Protein AF-A0A6C0E0Y4-F1 (afdb_monomer)

Solvent-accessible surface area (backbone atoms only — not comparable to full-atom values): 10566 Å² total; per-residue (Å²): 132,81,87,68,89,77,69,52,69,63,40,56,51,27,52,53,53,51,44,53,50,59,65,40,95,77,37,27,69,86,68,66,74,89,79,88,43,68,64,41,45,69,40,66,54,35,40,40,52,61,68,82,82,50,70,84,66,89,78,87,74,86,68,62,71,52,68,77,69,88,80,76,63,71,85,72,76,65,53,82,83,58,45,99,75,61,70,79,45,46,60,68,54,32,48,74,71,72,39,64,61,82,48,64,30,52,29,31,37,31,50,82,60,33,52,52,32,34,37,40,74,23,74,91,56,74,83,49,71,69,58,48,46,56,62,72,71,48,80,64,51,82,82,40,47,44,28,40,30,46,19,62,72,56,66,72,48,96,62,87,64,64,55,59,67,93,65,42,45,80,106

Sequence (171 aa):
MTFEDNESYMHKKAKEVLQEWLKSENGFEDLKTDEKWVGDGVFLEYPLIDINDSLENDTGYKTAFNHFDVTGKSDWYYYNDVCSNWTPPTYEQCVKNGDIPYAILDIAYVYKGRIICGFEICHKNKVSVQKQKKFQTRQGFRNTYIYEIQSSAIMNQ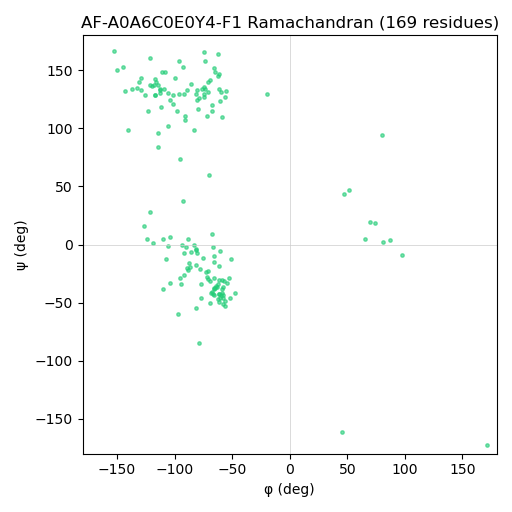TKKPKRILPFCTRL

Foldseek 3Di:
DDPPPPDDPLQVVLLVLVQVQCADPLHAPVPDDDDAFQVFGKAFFAFAFFPVVVVVDPPPDDQHQLADDPVPDDVPPDRPPDDSPDDGDHCVRCVVVVTHGPDTARMFGDGPSHGQETEDEAEPDWDDPSVVCVVVVRPSCPNYWYWYAYSCLRVVDPDNDNHDCVRTDTD

Organism: NCBI:txid1070528

Radius of gyration: 16.21 Å; Cα contacts (8 Å, |Δi|>4): 255; chains: 1; bounding box: 37×28×46 Å

Mean predicted aligned error: 9.12 Å

Structure (mmCIF, N/CA/C/O backbone):
data_AF-A0A6C0E0Y4-F1
#
_entry.id   AF-A0A6C0E0Y4-F1
#
loop_
_atom_site.group_PDB
_atom_site.id
_atom_site.type_symbol
_atom_site.label_atom_id
_atom_site.label_alt_id
_atom_site.label_comp_id
_atom_site.label_asym_id
_atom_site.label_entity_id
_atom_site.label_seq_id
_atom_site.pdbx_PDB_ins_code
_atom_site.Cartn_x
_atom_site.Cartn_y
_atom_site.Cartn_z
_atom_site.occupancy
_atom_site.B_iso_or_equiv
_atom_site.auth_seq_id
_atom_site.auth_comp_id
_atom_site.auth_asym_id
_atom_site.auth_atom_id
_atom_site.pdbx_PDB_model_num
ATOM 1 N N . MET A 1 1 ? 18.082 -11.495 -3.020 1.00 32.88 1 MET A N 1
ATOM 2 C CA . MET A 1 1 ? 18.208 -10.971 -1.646 1.00 32.88 1 MET A CA 1
ATOM 3 C C . MET A 1 1 ? 16.787 -10.656 -1.224 1.00 32.88 1 MET A C 1
ATOM 5 O O . MET A 1 1 ? 16.219 -9.713 -1.748 1.00 32.88 1 MET A O 1
ATOM 9 N N . THR A 1 2 ? 16.156 -11.545 -0.463 1.00 35.94 2 THR A N 1
ATOM 10 C CA . THR A 1 2 ? 14.759 -11.402 -0.036 1.00 35.94 2 THR A CA 1
ATOM 11 C C . THR A 1 2 ? 14.671 -10.226 0.934 1.00 35.94 2 THR A C 1
ATOM 13 O O . THR A 1 2 ? 15.345 -10.216 1.958 1.00 35.94 2 THR A O 1
ATOM 16 N N . PHE A 1 3 ? 13.877 -9.207 0.606 1.00 46.16 3 PHE A N 1
ATOM 17 C CA . PHE A 1 3 ? 13.676 -7.997 1.421 1.00 46.16 3 PHE A CA 1
ATOM 18 C C . PHE A 1 3 ? 12.936 -8.256 2.760 1.00 46.16 3 PHE A C 1
ATOM 20 O O . PHE A 1 3 ? 12.575 -7.309 3.453 1.00 46.16 3 PHE A O 1
ATOM 27 N N . GLU A 1 4 ? 12.715 -9.518 3.149 1.00 48.88 4 GLU A N 1
ATOM 28 C CA . GLU A 1 4 ? 11.807 -9.911 4.238 1.00 48.88 4 GLU A CA 1
ATOM 29 C C . GLU A 1 4 ? 12.427 -9.906 5.651 1.00 48.88 4 GLU A C 1
ATOM 31 O O . GLU A 1 4 ? 11.687 -9.810 6.628 1.00 48.88 4 GLU A O 1
ATOM 36 N N . ASP A 1 5 ? 13.755 -9.939 5.810 1.00 48.94 5 ASP A N 1
ATOM 37 C CA . ASP A 1 5 ? 14.364 -10.256 7.122 1.00 48.94 5 ASP A CA 1
ATOM 38 C C . ASP A 1 5 ? 14.485 -9.089 8.128 1.00 48.94 5 ASP A C 1
ATOM 40 O O . ASP A 1 5 ? 14.946 -9.294 9.248 1.00 48.94 5 ASP A O 1
ATOM 44 N N . ASN A 1 6 ? 14.049 -7.868 7.790 1.00 64.25 6 ASN A N 1
ATOM 45 C CA . ASN A 1 6 ? 14.145 -6.706 8.697 1.00 64.25 6 ASN A CA 1
ATOM 46 C C . ASN A 1 6 ? 12.811 -5.996 8.977 1.00 64.25 6 ASN A C 1
ATOM 48 O O . ASN A 1 6 ? 12.790 -4.957 9.648 1.00 64.25 6 ASN A O 1
ATOM 52 N N . GLU A 1 7 ? 11.688 -6.521 8.484 1.00 77.75 7 GLU A N 1
ATOM 53 C CA . GLU A 1 7 ? 10.391 -5.913 8.758 1.00 77.75 7 GLU A CA 1
ATOM 54 C C . GLU A 1 7 ? 9.940 -6.196 10.200 1.00 77.75 7 GLU A C 1
ATOM 56 O O . GLU A 1 7 ? 9.911 -7.333 10.670 1.00 77.75 7 GLU A O 1
ATOM 61 N N . SER A 1 8 ? 9.538 -5.150 10.930 1.00 86.62 8 SER A N 1
ATOM 62 C CA . SER A 1 8 ? 9.013 -5.345 12.283 1.00 86.62 8 SER A CA 1
ATOM 63 C C . SER A 1 8 ? 7.652 -6.049 12.257 1.00 86.62 8 SER A C 1
ATOM 65 O O . SER A 1 8 ? 6.789 -5.696 11.455 1.00 86.62 8 SER A O 1
ATOM 67 N N . TYR A 1 9 ? 7.410 -6.952 13.212 1.00 89.50 9 TYR A N 1
ATOM 68 C CA . TYR A 1 9 ? 6.124 -7.649 13.370 1.00 89.50 9 TYR A CA 1
ATOM 69 C C . TYR A 1 9 ? 4.908 -6.706 13.319 1.00 89.50 9 TYR A C 1
ATOM 71 O O . TYR A 1 9 ? 3.913 -7.011 12.668 1.00 89.50 9 TYR A O 1
ATOM 79 N N . MET A 1 10 ? 5.005 -5.534 13.958 1.00 91.94 10 MET A N 1
ATOM 80 C CA . MET A 1 10 ? 3.933 -4.529 13.970 1.00 91.94 10 MET A CA 1
ATOM 81 C C . MET A 1 10 ? 3.612 -3.972 12.582 1.00 91.94 10 MET A C 1
ATOM 83 O O . MET A 1 10 ? 2.453 -3.698 12.292 1.00 91.94 10 MET A O 1
ATOM 87 N N . HIS A 1 11 ? 4.623 -3.795 11.733 1.00 93.62 11 HIS A N 1
ATOM 88 C CA . HIS A 1 11 ? 4.447 -3.332 10.356 1.00 93.62 11 HIS A CA 1
ATOM 89 C C . HIS A 1 11 ? 3.755 -4.415 9.530 1.00 93.62 11 HIS A C 1
ATOM 91 O O . HIS A 1 11 ? 2.693 -4.163 8.963 1.00 93.62 11 HIS A O 1
ATOM 97 N N . LYS A 1 12 ? 4.271 -5.648 9.591 1.00 93.38 12 LYS A N 1
ATOM 98 C CA . LYS A 1 12 ? 3.693 -6.802 8.895 1.00 93.38 12 LYS A CA 1
ATOM 99 C C . LYS A 1 12 ? 2.228 -7.033 9.274 1.00 93.38 12 LYS A C 1
ATOM 101 O O . LYS A 1 12 ? 1.375 -7.141 8.399 1.00 93.38 12 LYS A O 1
ATOM 106 N N . LYS A 1 13 ? 1.908 -7.033 10.573 1.00 95.44 13 LYS A N 1
ATOM 107 C CA . LYS A 1 13 ? 0.523 -7.191 11.043 1.00 95.44 13 LYS A CA 1
ATOM 108 C C . LYS A 1 13 ? -0.384 -6.036 10.655 1.00 95.44 13 LYS A C 1
ATOM 110 O O . LYS A 1 13 ? -1.521 -6.281 10.267 1.00 95.44 13 LYS A O 1
ATOM 115 N N . ALA A 1 14 ? 0.106 -4.801 10.692 1.00 96.69 14 ALA A N 1
ATOM 116 C CA . ALA A 1 14 ? -0.676 -3.667 10.221 1.00 96.69 14 ALA A CA 1
ATOM 117 C C . ALA A 1 14 ? -0.981 -3.757 8.713 1.00 96.69 14 ALA A C 1
ATOM 119 O O . ALA A 1 14 ? -2.095 -3.415 8.319 1.00 96.69 14 ALA A O 1
ATOM 120 N N . LYS A 1 15 ? -0.054 -4.275 7.886 1.00 95.56 15 LYS A N 1
ATOM 121 C CA . LYS A 1 15 ? -0.312 -4.540 6.455 1.00 95.56 15 LYS A CA 1
ATOM 122 C C . LYS A 1 15 ? -1.428 -5.554 6.260 1.00 95.56 15 LYS A C 1
ATOM 124 O O . LYS A 1 15 ? -2.358 -5.287 5.506 1.00 95.56 15 LYS A O 1
ATOM 129 N N . GLU A 1 16 ? -1.354 -6.681 6.964 1.00 95.00 16 GLU A N 1
ATOM 130 C CA . GLU A 1 16 ? -2.373 -7.736 6.905 1.00 95.00 16 GLU A CA 1
ATOM 131 C C . GLU A 1 16 ? -3.760 -7.189 7.290 1.00 95.00 16 GLU A C 1
ATOM 133 O O . GLU A 1 16 ? -4.709 -7.306 6.516 1.00 95.00 16 GLU A O 1
ATOM 138 N N . VAL A 1 17 ? -3.864 -6.494 8.430 1.00 95.88 17 VAL A N 1
ATOM 139 C CA . VAL A 1 17 ? -5.133 -5.923 8.917 1.00 95.88 17 VAL A CA 1
ATOM 140 C C . VAL A 1 17 ? -5.695 -4.879 7.951 1.00 95.88 17 VAL A C 1
ATOM 142 O O . VAL A 1 17 ? -6.881 -4.911 7.616 1.00 95.88 17 VAL A O 1
ATOM 145 N N . LEU A 1 18 ? -4.863 -3.949 7.471 1.00 96.06 18 LEU A N 1
ATOM 146 C CA . LEU A 1 18 ? -5.320 -2.926 6.532 1.00 96.06 18 LEU A CA 1
ATOM 147 C C . LEU A 1 18 ? -5.738 -3.543 5.190 1.00 96.06 18 LEU A C 1
ATOM 149 O O . LEU A 1 18 ? -6.741 -3.120 4.612 1.00 96.06 18 LEU A O 1
ATOM 153 N N . GLN A 1 19 ? -5.027 -4.567 4.713 1.00 94.56 19 GLN A N 1
ATOM 154 C CA . GLN A 1 19 ? -5.406 -5.293 3.504 1.00 94.56 19 GLN A CA 1
ATOM 155 C C . GLN A 1 19 ? -6.783 -5.949 3.655 1.00 94.56 19 GLN A C 1
ATOM 157 O O . GLN A 1 19 ? -7.617 -5.823 2.757 1.00 94.56 19 GLN A O 1
ATOM 162 N N . GLU A 1 20 ? -7.046 -6.624 4.776 1.00 93.00 20 GLU A N 1
ATOM 163 C CA . GLU A 1 20 ? -8.357 -7.217 5.065 1.00 93.00 20 GLU A CA 1
ATOM 164 C C . GLU A 1 20 ? -9.463 -6.160 5.087 1.00 93.00 20 GLU A C 1
ATOM 166 O O . GLU A 1 20 ? -10.527 -6.347 4.487 1.00 93.00 20 GLU A O 1
ATOM 171 N N . TRP A 1 21 ? -9.204 -5.009 5.715 1.00 93.56 21 TRP A N 1
ATOM 172 C CA . TRP A 1 21 ? -10.161 -3.909 5.729 1.00 93.56 21 TRP A CA 1
ATOM 173 C C . TRP A 1 21 ? -10.468 -3.392 4.326 1.00 93.56 21 TRP A C 1
ATOM 175 O O . TRP A 1 21 ? -11.632 -3.147 4.012 1.00 93.56 21 TRP A O 1
ATOM 185 N N . LEU A 1 22 ? -9.458 -3.247 3.474 1.00 90.38 22 LEU A N 1
ATOM 186 C CA . LEU A 1 22 ? -9.642 -2.788 2.100 1.00 90.38 22 LEU A CA 1
ATOM 187 C C . LEU A 1 22 ? -10.367 -3.830 1.226 1.00 90.38 22 LEU A C 1
ATOM 189 O O . LEU A 1 22 ? -11.121 -3.446 0.338 1.00 90.38 22 LEU A O 1
ATOM 193 N N . LYS A 1 23 ? -10.187 -5.135 1.486 1.00 87.44 23 LYS A N 1
ATOM 194 C CA . LYS A 1 23 ? -10.817 -6.228 0.716 1.00 87.44 23 LYS A CA 1
ATOM 195 C C . LYS A 1 23 ? -12.285 -6.488 1.059 1.00 87.44 23 LYS A C 1
ATOM 197 O O . LYS A 1 23 ? -12.976 -7.122 0.266 1.00 87.44 23 LYS A O 1
ATOM 202 N N . SER A 1 24 ? -12.762 -6.070 2.231 1.00 83.25 24 SER A N 1
ATOM 203 C CA . SER A 1 24 ? -14.139 -6.367 2.654 1.00 83.25 24 SER A CA 1
ATOM 204 C C . SER A 1 24 ? -15.181 -5.691 1.747 1.00 83.25 24 SER A C 1
ATOM 206 O O . SER A 1 24 ? -14.965 -4.552 1.335 1.00 83.25 24 SER A O 1
ATOM 208 N N . GLU A 1 25 ? -16.347 -6.317 1.561 1.00 65.75 25 GLU A N 1
ATOM 209 C CA . GLU A 1 25 ? -17.435 -5.856 0.671 1.00 65.75 25 GLU A CA 1
ATOM 210 C C . GLU A 1 25 ? -17.895 -4.408 0.904 1.00 65.75 25 GLU A C 1
ATOM 212 O O . GLU A 1 25 ? -18.315 -3.731 -0.026 1.00 65.75 25 GLU A O 1
ATOM 217 N N . ASN A 1 26 ? -17.776 -3.901 2.135 1.00 66.44 26 ASN A N 1
ATOM 218 C CA . ASN A 1 26 ? -18.190 -2.537 2.467 1.00 66.44 26 ASN A CA 1
ATOM 219 C C . ASN A 1 26 ? -17.091 -1.477 2.309 1.00 66.44 26 ASN A C 1
ATOM 221 O O . ASN A 1 26 ? -17.385 -0.303 2.539 1.00 66.44 26 ASN A O 1
ATOM 225 N N . GLY A 1 27 ? -15.861 -1.867 1.934 1.00 71.69 27 GLY A N 1
ATOM 226 C CA . GLY A 1 27 ? -14.729 -0.961 1.694 1.00 71.69 27 GLY A CA 1
ATOM 227 C C . GLY A 1 27 ? -14.553 0.115 2.773 1.00 71.69 27 GLY A C 1
ATOM 228 O O . GLY A 1 27 ? -15.056 -0.015 3.891 1.00 71.69 27 GLY A O 1
ATOM 229 N N . PHE A 1 28 ? -13.830 1.184 2.473 1.00 80.75 28 PHE A N 1
ATOM 230 C CA . PHE A 1 28 ? -13.988 2.419 3.240 1.00 80.75 28 PHE A CA 1
ATOM 231 C C . PHE A 1 28 ? -14.887 3.368 2.462 1.00 80.75 28 PHE A C 1
ATOM 233 O O . PHE A 1 28 ? -14.820 3.409 1.237 1.00 80.75 28 PHE A O 1
ATOM 240 N N . GLU A 1 29 ? -15.732 4.132 3.155 1.00 84.44 29 GLU A N 1
ATOM 241 C CA . GLU A 1 29 ? -16.660 5.077 2.517 1.00 84.44 29 GLU A CA 1
ATOM 242 C C . GLU A 1 29 ? -15.941 6.103 1.634 1.00 84.44 29 GLU A C 1
ATOM 244 O O . GLU A 1 29 ? -16.483 6.527 0.619 1.00 84.44 29 GLU A O 1
ATOM 249 N N . ASP A 1 30 ? -14.716 6.466 2.005 1.00 84.50 30 ASP A N 1
ATOM 250 C CA . ASP A 1 30 ? -13.847 7.388 1.276 1.00 84.50 30 ASP A CA 1
ATOM 251 C C . ASP A 1 30 ? -13.087 6.745 0.103 1.00 84.50 30 ASP A C 1
ATOM 253 O O . ASP A 1 30 ? -12.437 7.466 -0.649 1.00 84.50 30 ASP A O 1
ATOM 257 N N . LEU A 1 31 ? -13.205 5.426 -0.084 1.00 82.25 31 LEU A N 1
ATOM 258 C CA . LEU A 1 31 ? -12.605 4.657 -1.182 1.00 82.25 31 LEU A CA 1
ATOM 259 C C . LEU A 1 31 ? -13.639 3.806 -1.940 1.00 82.25 31 LEU A C 1
ATOM 261 O O . LEU A 1 31 ? -13.265 2.874 -2.649 1.00 82.25 31 LEU A O 1
ATOM 265 N N . LYS A 1 32 ? -14.940 4.080 -1.769 1.00 77.75 32 LYS A N 1
ATOM 266 C CA . LYS A 1 32 ? -16.003 3.317 -2.433 1.00 77.75 32 LYS A CA 1
ATOM 267 C C . LYS A 1 32 ? -15.888 3.423 -3.948 1.00 77.75 32 LYS A C 1
ATOM 269 O O . LYS A 1 32 ? -15.754 4.509 -4.507 1.00 77.75 32 LYS A O 1
ATOM 274 N N . THR A 1 33 ? -16.007 2.272 -4.583 1.00 72.19 33 THR A N 1
ATOM 275 C CA . THR A 1 33 ? -15.995 2.083 -6.027 1.00 72.19 33 THR A CA 1
ATOM 276 C C . THR A 1 33 ? -17.304 1.419 -6.467 1.00 72.19 33 THR A C 1
ATOM 278 O O . THR A 1 33 ? -18.042 0.907 -5.624 1.00 72.19 33 THR A O 1
ATOM 281 N N . ASP A 1 34 ? -17.650 1.522 -7.753 1.00 73.44 34 ASP A N 1
ATOM 282 C CA . ASP A 1 34 ? -18.914 1.007 -8.297 1.00 73.44 34 ASP A CA 1
ATOM 283 C C . ASP A 1 34 ? -18.870 -0.515 -8.532 1.00 73.44 34 ASP A C 1
ATOM 285 O O . ASP A 1 34 ? -19.285 -1.299 -7.680 1.00 73.44 34 ASP A O 1
ATOM 289 N N . GLU A 1 35 ? -18.356 -0.935 -9.679 1.00 69.88 35 GLU A N 1
ATOM 290 C CA . GLU A 1 35 ? -18.318 -2.305 -10.162 1.00 69.88 35 GLU A CA 1
ATOM 291 C C . GLU A 1 35 ? -16.882 -2.815 -10.211 1.00 69.88 35 GLU A C 1
ATOM 293 O O . GLU A 1 35 ? -15.986 -2.156 -10.739 1.00 69.88 35 GLU A O 1
ATOM 298 N N . LYS A 1 36 ? -16.671 -4.031 -9.708 1.00 67.12 36 LYS A N 1
ATOM 299 C CA . LYS A 1 36 ? -15.359 -4.673 -9.673 1.00 67.12 36 LYS A CA 1
ATOM 300 C C . LYS A 1 36 ? -14.990 -5.254 -11.041 1.00 67.12 36 LYS A C 1
ATOM 302 O O . LYS A 1 36 ? -15.731 -6.067 -11.588 1.00 67.12 36 LYS A O 1
ATOM 307 N N . TRP A 1 37 ? -13.827 -4.879 -11.556 1.00 67.81 37 TRP A N 1
ATOM 308 C CA . TRP A 1 37 ? -13.243 -5.393 -12.794 1.00 67.81 37 TRP A CA 1
ATOM 309 C C . TRP A 1 37 ? -12.248 -6.525 -12.507 1.00 67.81 37 TRP A C 1
ATOM 311 O O . TRP A 1 37 ? -11.717 -6.661 -11.402 1.00 67.81 37 TRP A O 1
ATOM 321 N N . VAL A 1 38 ? -11.994 -7.371 -13.508 1.00 61.19 38 VAL A N 1
ATOM 322 C CA . VAL A 1 38 ? -10.936 -8.393 -13.440 1.00 61.19 38 VAL A CA 1
ATOM 323 C C . VAL A 1 38 ? -9.597 -7.687 -13.254 1.00 61.19 38 VAL A C 1
ATOM 325 O O . VAL A 1 38 ? -9.279 -6.833 -14.054 1.00 61.19 38 VAL A O 1
ATOM 328 N N . GLY A 1 39 ? -8.828 -8.006 -12.210 1.00 67.88 39 GLY A N 1
ATOM 329 C CA . GLY A 1 39 ? -7.585 -7.290 -11.873 1.00 67.88 39 GLY A CA 1
ATOM 330 C C . GLY A 1 39 ? -7.738 -6.216 -10.787 1.00 67.88 39 GLY A C 1
ATOM 331 O O . GLY A 1 39 ? -6.734 -5.751 -10.243 1.00 67.88 39 GLY A O 1
ATOM 332 N N . ASP A 1 40 ? -8.970 -5.892 -10.383 1.00 78.25 40 ASP A N 1
ATOM 333 C CA . ASP A 1 40 ? -9.219 -5.043 -9.219 1.00 78.25 40 ASP A CA 1
ATOM 334 C C . ASP A 1 40 ? -8.892 -5.771 -7.923 1.00 78.25 40 ASP A C 1
ATOM 336 O O . ASP A 1 40 ? -9.246 -6.940 -7.711 1.00 78.25 40 ASP A O 1
ATOM 340 N N . GLY A 1 41 ? -8.280 -5.050 -6.990 1.00 84.38 41 GLY A N 1
ATOM 341 C CA . GLY A 1 41 ? -7.900 -5.660 -5.734 1.00 84.38 41 GLY A CA 1
ATOM 342 C C . GLY A 1 41 ? -7.039 -4.801 -4.835 1.00 84.38 41 GLY A C 1
ATOM 343 O O . GLY A 1 41 ? -6.810 -3.612 -5.050 1.00 84.38 41 GLY A O 1
ATOM 344 N N . VAL A 1 42 ? -6.584 -5.463 -3.779 1.00 89.44 42 VAL A N 1
ATOM 345 C CA . VAL A 1 42 ? -5.702 -4.900 -2.765 1.00 89.44 42 VAL A CA 1
ATOM 346 C C . VAL A 1 42 ? -4.462 -5.769 -2.705 1.00 89.44 42 VAL A C 1
ATOM 348 O O . VAL A 1 42 ? -4.527 -6.940 -2.304 1.00 89.44 42 VAL A O 1
ATOM 351 N N . PHE A 1 43 ? -3.337 -5.185 -3.081 1.00 89.75 43 PHE A N 1
ATOM 352 C CA . PHE A 1 43 ? -2.084 -5.894 -3.282 1.00 89.75 43 PHE A CA 1
ATOM 353 C C . PHE A 1 43 ? -1.035 -5.413 -2.293 1.00 89.75 43 PHE A C 1
ATOM 355 O O . PHE A 1 43 ? -0.974 -4.221 -2.013 1.00 89.75 43 PHE A O 1
ATOM 362 N N . LEU A 1 44 ? -0.238 -6.340 -1.763 1.00 92.25 44 LEU A N 1
ATOM 363 C CA . LEU A 1 44 ? 0.898 -6.023 -0.898 1.00 92.25 44 LEU A CA 1
ATOM 364 C C . LEU A 1 44 ? 2.169 -5.905 -1.733 1.00 92.25 44 LEU A C 1
ATOM 366 O O . LEU A 1 44 ? 2.266 -6.570 -2.763 1.00 92.25 44 LEU A O 1
ATOM 370 N N . GLU A 1 45 ? 3.132 -5.117 -1.254 1.00 91.25 45 GLU A N 1
ATOM 371 C CA . GLU A 1 45 ? 4.469 -4.994 -1.858 1.00 91.25 45 GLU A CA 1
ATOM 372 C C . GLU A 1 45 ? 4.409 -4.685 -3.362 1.00 91.25 45 GLU A C 1
ATOM 374 O O . GLU A 1 45 ? 5.075 -5.312 -4.186 1.00 91.25 45 GLU A O 1
ATOM 379 N N . TYR A 1 46 ? 3.567 -3.723 -3.738 1.00 89.12 46 TYR A N 1
ATOM 380 C CA . TYR A 1 46 ? 3.267 -3.438 -5.134 1.00 89.12 46 TYR A CA 1
ATOM 381 C C . TYR A 1 46 ? 4.382 -2.595 -5.777 1.00 89.12 46 TYR A C 1
ATOM 383 O O . TYR A 1 46 ? 4.584 -1.444 -5.367 1.00 89.12 46 TYR A O 1
ATOM 391 N N . PRO A 1 47 ? 5.101 -3.103 -6.795 1.00 86.50 47 PRO A N 1
ATOM 392 C CA . PRO A 1 47 ? 6.172 -2.356 -7.439 1.00 86.50 47 PRO A CA 1
ATOM 393 C C . PRO A 1 47 ? 5.632 -1.237 -8.338 1.00 86.50 47 PRO A C 1
ATOM 395 O O . PRO A 1 47 ? 4.750 -1.427 -9.175 1.00 86.50 47 PRO A O 1
ATOM 398 N N . LEU A 1 48 ? 6.232 -0.060 -8.202 1.00 83.06 48 LEU A N 1
ATOM 399 C CA . LEU A 1 48 ? 5.968 1.117 -9.020 1.00 83.06 48 LEU A CA 1
ATOM 400 C C . LEU A 1 48 ? 7.076 1.271 -10.060 1.00 83.06 48 LEU A C 1
ATOM 402 O O . LEU A 1 48 ? 8.243 1.416 -9.700 1.00 83.06 48 LEU A O 1
ATOM 406 N N . ILE A 1 49 ? 6.701 1.252 -11.335 1.00 77.25 49 ILE A N 1
ATOM 407 C CA . ILE A 1 49 ? 7.575 1.276 -12.515 1.00 77.25 49 ILE A CA 1
ATOM 408 C C . ILE A 1 49 ? 7.331 2.587 -13.258 1.00 77.25 49 ILE A C 1
ATOM 410 O O . ILE A 1 49 ? 6.179 3.005 -13.403 1.00 77.25 49 ILE A O 1
ATOM 414 N N . ASP A 1 50 ? 8.398 3.243 -13.725 1.00 71.31 50 ASP A N 1
ATOM 415 C CA . ASP A 1 50 ? 8.243 4.411 -14.593 1.00 71.31 50 ASP A CA 1
ATOM 416 C C . ASP A 1 50 ? 7.976 3.959 -16.033 1.00 71.31 50 ASP A C 1
ATOM 418 O O . ASP A 1 50 ? 8.747 3.205 -16.625 1.00 71.31 50 ASP A O 1
ATOM 422 N N . ILE A 1 51 ? 6.872 4.433 -16.606 1.00 58.78 51 ILE A N 1
ATOM 423 C CA . ILE A 1 51 ? 6.503 4.121 -17.986 1.00 58.78 51 ILE A CA 1
ATOM 424 C C . ILE A 1 51 ? 7.401 4.861 -18.987 1.00 58.78 51 ILE A C 1
ATOM 426 O O . ILE A 1 51 ? 7.578 4.380 -20.100 1.00 58.78 51 ILE A O 1
ATOM 430 N N . ASN A 1 52 ? 8.015 5.985 -18.606 1.00 51.56 52 ASN A N 1
ATOM 431 C CA . ASN A 1 52 ? 8.849 6.760 -19.527 1.00 51.56 52 ASN A CA 1
ATOM 432 C C . ASN A 1 52 ? 10.192 6.085 -19.854 1.00 51.56 52 ASN A C 1
ATOM 434 O O . ASN A 1 52 ? 10.687 6.270 -20.958 1.00 51.56 52 ASN A O 1
ATOM 438 N N . ASP A 1 53 ? 10.745 5.269 -18.949 1.00 46.94 53 ASP A N 1
ATOM 439 C CA . ASP A 1 53 ? 12.012 4.545 -19.174 1.00 46.94 53 ASP A CA 1
ATOM 440 C C . ASP A 1 53 ? 11.804 3.195 -19.908 1.00 46.94 53 ASP A C 1
ATOM 442 O O . ASP A 1 53 ? 12.771 2.539 -20.286 1.00 46.94 53 ASP A O 1
ATOM 446 N N . SER A 1 54 ? 10.552 2.765 -20.132 1.00 46.25 54 SER A N 1
ATOM 447 C CA . SER A 1 54 ? 10.205 1.466 -20.749 1.00 46.25 54 SER A CA 1
ATOM 448 C C . SER A 1 54 ? 9.717 1.559 -22.201 1.00 46.25 54 SER A C 1
ATOM 450 O O . SER A 1 54 ? 9.446 0.535 -22.822 1.00 46.25 54 SER A O 1
ATOM 452 N N . LEU A 1 55 ? 9.621 2.765 -22.774 1.00 46.62 55 LEU A N 1
ATOM 453 C CA . LEU A 1 55 ? 9.141 2.972 -24.150 1.00 46.62 55 LEU A CA 1
ATOM 454 C C . LEU A 1 55 ? 10.158 2.587 -25.238 1.00 46.62 55 LEU A C 1
ATOM 456 O O . LEU A 1 55 ? 9.777 2.506 -26.401 1.00 46.62 55 LEU A O 1
ATOM 460 N N . GLU A 1 56 ? 11.424 2.340 -24.892 1.00 45.00 56 GLU A N 1
ATOM 461 C CA . GLU A 1 56 ? 12.450 1.978 -25.883 1.00 45.00 56 GLU A CA 1
ATOM 462 C C . GLU A 1 56 ? 12.526 0.469 -26.178 1.00 45.00 56 GLU A C 1
ATOM 464 O O . GLU A 1 56 ? 13.066 0.086 -27.214 1.00 45.00 56 GLU A O 1
ATOM 469 N N . ASN A 1 57 ? 11.938 -0.395 -25.338 1.00 41.94 57 ASN A N 1
ATOM 470 C CA . ASN A 1 57 ? 11.955 -1.849 -25.537 1.00 41.94 57 ASN A CA 1
ATOM 471 C C . ASN A 1 57 ? 10.543 -2.382 -25.813 1.00 41.94 57 ASN A C 1
ATOM 473 O O . ASN A 1 57 ? 9.836 -2.860 -24.929 1.00 41.94 57 ASN A O 1
ATOM 477 N N . ASP A 1 58 ? 10.155 -2.292 -27.082 1.00 43.56 58 ASP A N 1
ATOM 478 C CA . ASP A 1 58 ? 8.893 -2.745 -27.675 1.00 43.56 58 ASP A CA 1
ATOM 479 C C . ASP A 1 58 ? 8.782 -4.289 -27.727 1.00 43.56 58 ASP A C 1
ATOM 481 O O . ASP A 1 58 ? 8.720 -4.904 -28.789 1.00 43.56 58 ASP A O 1
ATOM 485 N N . THR A 1 59 ? 8.832 -4.957 -26.567 1.00 41.41 59 THR A N 1
ATOM 486 C CA . THR A 1 59 ? 8.671 -6.425 -26.452 1.00 41.41 59 THR A CA 1
ATOM 487 C C . THR A 1 59 ? 7.296 -6.855 -25.927 1.00 41.41 59 THR A C 1
ATOM 489 O O . THR A 1 59 ? 7.039 -8.045 -25.747 1.00 41.41 59 THR A O 1
ATOM 492 N N . GLY A 1 60 ? 6.366 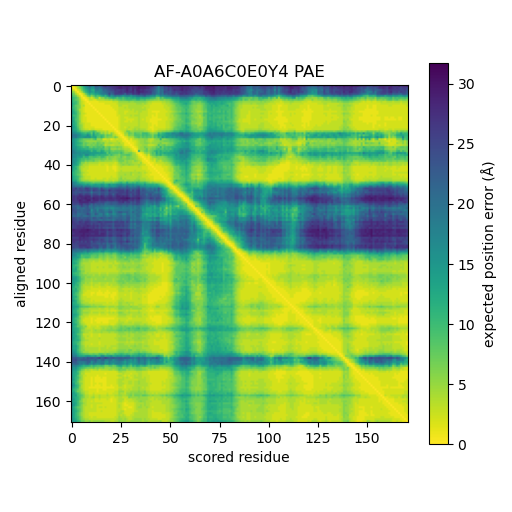-5.907 -25.767 1.00 40.59 60 GLY A N 1
ATOM 493 C CA . GLY A 1 60 ? 4.928 -6.189 -25.833 1.00 40.59 60 GLY A CA 1
ATOM 494 C C . GLY A 1 60 ? 4.211 -6.628 -24.552 1.00 40.59 60 GLY A C 1
ATOM 495 O O . GLY A 1 60 ? 3.011 -6.870 -24.625 1.00 40.59 60 GLY A O 1
ATOM 496 N N . TYR A 1 61 ? 4.854 -6.685 -23.378 1.00 38.53 61 TYR A N 1
ATOM 497 C CA . TYR A 1 61 ? 4.151 -7.022 -22.127 1.00 38.53 61 TYR A CA 1
ATOM 498 C C . TYR A 1 61 ? 4.635 -6.178 -20.941 1.00 38.53 61 TYR A C 1
ATOM 500 O O . TYR A 1 61 ? 5.646 -6.484 -20.317 1.00 38.53 61 TYR A O 1
ATOM 508 N N . LYS A 1 62 ? 3.889 -5.118 -20.598 1.00 50.06 62 LYS A N 1
ATOM 509 C CA . LYS A 1 62 ? 4.120 -4.330 -19.373 1.00 50.06 62 LYS A CA 1
ATOM 510 C C . LYS A 1 62 ? 3.624 -5.116 -18.165 1.00 50.06 62 LYS A C 1
ATOM 512 O O . LYS A 1 62 ? 2.470 -5.544 -18.158 1.00 50.06 62 LYS A O 1
ATOM 517 N N . THR A 1 63 ? 4.470 -5.302 -17.150 1.00 47.41 63 THR A N 1
ATOM 518 C CA . THR A 1 63 ? 4.130 -6.221 -16.052 1.00 47.41 63 THR A CA 1
ATOM 519 C C . THR A 1 63 ? 3.485 -5.565 -14.836 1.00 47.41 63 THR A C 1
ATOM 521 O O . THR A 1 63 ? 2.590 -6.183 -14.260 1.00 47.41 63 THR A O 1
ATOM 524 N N . ALA A 1 64 ? 3.830 -4.323 -14.464 1.00 48.19 64 ALA A N 1
ATOM 525 C CA . ALA A 1 64 ? 3.092 -3.593 -13.420 1.00 48.19 64 ALA A CA 1
ATOM 526 C C . ALA A 1 64 ? 2.258 -2.437 -13.981 1.00 48.19 64 ALA A C 1
ATOM 528 O O . ALA A 1 64 ? 2.714 -1.607 -14.773 1.00 48.19 64 ALA A O 1
ATOM 529 N N . PHE A 1 65 ? 1.012 -2.371 -13.520 1.00 56.81 65 PHE A N 1
ATOM 530 C CA . PHE A 1 65 ? 0.019 -1.411 -13.978 1.00 56.81 65 PHE A CA 1
ATOM 531 C C . PHE A 1 65 ? 0.209 -0.095 -13.230 1.00 56.81 65 PHE A C 1
ATOM 533 O O . PHE A 1 65 ? -0.232 0.052 -12.092 1.00 56.81 65 PHE A O 1
ATOM 540 N N . ASN A 1 66 ? 0.890 0.851 -13.874 1.00 52.50 66 ASN A N 1
ATOM 541 C CA . ASN A 1 66 ? 1.028 2.232 -13.398 1.00 52.50 66 ASN A CA 1
ATOM 542 C C . ASN A 1 66 ? 0.428 3.254 -14.385 1.00 52.50 66 ASN A C 1
ATOM 544 O O . ASN A 1 66 ? 0.520 4.452 -14.142 1.00 52.50 66 ASN A O 1
ATOM 548 N N . HIS A 1 67 ? -0.164 2.813 -15.506 1.00 46.38 67 HIS A N 1
ATOM 549 C CA . HIS A 1 67 ? -0.558 3.696 -16.611 1.00 46.38 67 HIS A CA 1
ATOM 550 C C . HIS A 1 67 ? -2.009 3.491 -17.047 1.00 46.38 67 HIS A C 1
ATOM 552 O O . HIS A 1 67 ? -2.423 2.374 -17.344 1.00 46.38 67 HIS A O 1
ATOM 558 N N . PHE A 1 68 ? -2.736 4.598 -17.205 1.00 41.56 68 PHE A N 1
ATOM 559 C CA . PHE A 1 68 ? -3.910 4.677 -18.068 1.00 41.56 68 PHE A CA 1
ATOM 560 C C . PHE A 1 68 ? -3.628 5.694 -19.172 1.00 41.56 68 PHE A C 1
ATOM 562 O O . PHE A 1 68 ? -3.212 6.815 -18.878 1.00 41.56 68 PHE A O 1
ATOM 569 N N . ASP A 1 69 ? -3.839 5.311 -20.431 1.00 40.28 69 ASP A N 1
ATOM 570 C CA . ASP A 1 69 ? -3.733 6.252 -21.545 1.00 40.28 69 ASP A CA 1
ATOM 571 C C . ASP A 1 69 ? -4.868 7.286 -21.467 1.00 40.28 69 ASP A C 1
ATOM 573 O O . ASP A 1 69 ? -6.056 6.981 -21.572 1.00 40.28 69 ASP A O 1
ATOM 577 N N . VAL A 1 70 ? -4.480 8.542 -21.248 1.00 34.38 70 VAL A N 1
ATOM 578 C CA . VAL A 1 70 ? -5.364 9.705 -21.093 1.00 34.38 70 VAL A CA 1
ATOM 579 C C . VAL A 1 70 ? -6.138 10.038 -22.376 1.00 34.38 70 VAL A C 1
ATOM 581 O O . VAL A 1 70 ? -7.053 10.856 -22.333 1.00 34.38 70 VAL A O 1
ATOM 584 N N . THR A 1 71 ? -5.801 9.421 -23.512 1.00 38.91 71 THR A N 1
ATOM 585 C CA . THR A 1 71 ? -6.474 9.658 -24.797 1.00 38.91 71 THR A CA 1
ATOM 586 C C . THR A 1 71 ? -7.796 8.905 -24.949 1.00 38.91 71 THR A C 1
ATOM 588 O O . THR A 1 71 ? -8.512 9.128 -25.926 1.00 38.91 71 THR A O 1
ATOM 591 N N . GLY A 1 72 ? -8.140 8.010 -24.013 1.00 36.66 72 GLY A N 1
ATOM 592 C CA . GLY A 1 72 ? -9.352 7.190 -24.102 1.00 36.66 72 GLY A CA 1
ATOM 593 C C . GLY A 1 72 ? -9.341 6.197 -25.272 1.00 36.66 72 GLY A C 1
ATOM 594 O O . GLY A 1 72 ? -10.330 5.497 -25.484 1.00 36.66 72 GLY A O 1
ATOM 595 N N . LYS A 1 73 ? -8.231 6.113 -26.016 1.00 40.06 73 LYS A N 1
ATOM 596 C CA . LYS A 1 73 ? -7.993 5.100 -27.035 1.00 40.06 73 LYS A CA 1
ATOM 597 C C . LYS A 1 73 ? -7.293 3.933 -26.351 1.00 40.06 73 LYS A C 1
ATOM 599 O O . LYS A 1 73 ? -6.183 4.058 -25.861 1.00 40.06 73 LYS A O 1
ATOM 604 N N . SER A 1 74 ? -8.038 2.842 -26.246 1.00 39.50 74 SER A N 1
ATOM 605 C CA . SER A 1 74 ? -7.595 1.484 -25.935 1.00 39.50 74 SER A CA 1
ATOM 606 C C . SER A 1 74 ? -6.116 1.208 -26.168 1.00 39.50 74 SER A C 1
ATOM 608 O O . SER A 1 74 ? -5.637 1.459 -27.262 1.00 39.50 74 SER A O 1
ATOM 610 N N . ASP A 1 75 ? -5.409 0.648 -25.189 1.00 41.75 75 ASP A N 1
ATOM 611 C CA . ASP A 1 75 ? -5.493 -0.801 -24.948 1.00 41.75 75 ASP A CA 1
ATOM 612 C C . ASP A 1 75 ? -6.489 -1.249 -23.863 1.00 41.75 75 ASP A C 1
ATOM 614 O O . ASP A 1 75 ? -6.145 -1.752 -22.799 1.00 41.75 75 ASP A O 1
ATOM 618 N N . TRP A 1 76 ? -7.777 -1.169 -24.202 1.00 39.41 76 TRP A N 1
ATOM 619 C CA . TRP A 1 76 ? -8.874 -1.918 -23.581 1.00 39.41 76 TRP A CA 1
ATOM 620 C C . TRP A 1 76 ? -8.704 -3.452 -23.730 1.00 39.41 76 TRP A C 1
ATOM 622 O O . TRP A 1 76 ? -9.504 -4.213 -23.194 1.00 39.41 76 TRP A O 1
ATOM 632 N N . TYR A 1 77 ? -7.692 -3.921 -24.470 1.00 36.53 77 TYR A N 1
ATOM 633 C CA . TYR A 1 77 ? -7.642 -5.275 -25.030 1.00 36.53 77 TYR A CA 1
ATOM 634 C C . TYR A 1 77 ? -6.960 -6.350 -24.179 1.00 36.53 77 TYR A C 1
ATOM 636 O O . TYR A 1 77 ? -7.078 -7.519 -24.522 1.00 36.53 77 TYR A O 1
ATOM 644 N N . TYR A 1 78 ? -6.315 -6.019 -23.058 1.00 42.50 78 TYR A N 1
ATOM 645 C CA . TYR A 1 78 ? -5.661 -7.043 -22.222 1.00 42.50 78 TYR A CA 1
ATOM 646 C C . TYR A 1 78 ? -6.339 -7.306 -20.873 1.00 42.50 78 TYR A C 1
ATOM 648 O O . TYR A 1 78 ? -5.830 -8.093 -20.083 1.00 42.50 78 TYR A O 1
ATOM 656 N N . TYR A 1 79 ? -7.488 -6.678 -20.604 1.00 42.19 79 TYR A N 1
ATOM 657 C CA . TYR A 1 79 ? -8.176 -6.798 -19.311 1.00 42.19 79 TYR A CA 1
ATOM 658 C C . TYR A 1 79 ? -9.284 -7.863 -19.291 1.00 42.19 79 TYR A C 1
ATOM 660 O O . TYR A 1 79 ? -9.549 -8.444 -18.243 1.00 42.19 79 TYR A O 1
ATOM 668 N N . ASN A 1 80 ? -9.921 -8.147 -20.433 1.00 38.69 80 ASN A N 1
ATOM 669 C CA . ASN A 1 80 ? -11.102 -9.021 -20.462 1.00 38.69 80 ASN A CA 1
ATOM 670 C C . ASN A 1 80 ? -10.794 -10.506 -20.709 1.00 38.69 80 ASN A C 1
ATOM 672 O O . ASN A 1 80 ? -11.556 -11.343 -20.236 1.00 38.69 80 ASN A O 1
ATOM 676 N N . ASP A 1 81 ? -9.683 -10.845 -21.372 1.00 38.66 81 ASP A N 1
ATOM 677 C CA . ASP A 1 81 ? -9.369 -12.243 -21.722 1.00 38.66 81 ASP A CA 1
ATOM 678 C C . ASP A 1 81 ? -8.230 -12.863 -20.894 1.00 38.66 81 ASP A C 1
ATOM 680 O O . ASP A 1 81 ? -8.050 -14.082 -20.897 1.00 38.66 81 ASP A O 1
ATOM 684 N N . VAL A 1 82 ? -7.467 -12.061 -20.141 1.00 42.59 82 VAL A N 1
ATOM 685 C CA . VAL A 1 82 ? -6.272 -12.534 -19.428 1.00 42.59 82 VAL A CA 1
ATOM 686 C C . VAL A 1 82 ? -6.474 -12.438 -17.917 1.00 42.59 82 VAL A C 1
ATOM 688 O O . VAL A 1 82 ? -6.210 -11.428 -17.278 1.00 42.59 82 VAL A O 1
ATOM 691 N N . CYS A 1 83 ? -6.885 -13.574 -17.355 1.00 43.94 83 CYS A N 1
ATOM 692 C CA . CYS A 1 83 ? -6.741 -13.964 -15.953 1.00 43.94 83 CYS A CA 1
ATOM 693 C C . CYS A 1 83 ? -7.748 -13.378 -14.950 1.00 43.94 83 CYS A C 1
ATOM 695 O O . CYS A 1 83 ? -7.473 -12.427 -14.222 1.00 43.94 83 CYS A O 1
ATOM 697 N N . SER A 1 84 ? -8.805 -14.156 -14.699 1.00 48.66 84 SER A N 1
ATOM 698 C CA . SER A 1 84 ? -9.560 -14.155 -13.433 1.00 48.66 84 SER A CA 1
ATOM 699 C C . SER A 1 84 ? -8.682 -14.312 -12.172 1.00 48.66 84 SER A C 1
ATOM 701 O O . SER A 1 84 ? -9.163 -14.088 -11.066 1.00 48.66 84 SER A O 1
ATOM 703 N N . ASN A 1 85 ? -7.404 -14.682 -12.338 1.00 57.09 85 ASN A N 1
ATOM 704 C CA . ASN A 1 85 ? -6.401 -14.890 -11.290 1.00 57.09 85 ASN A CA 1
ATOM 705 C C . ASN A 1 85 ? -5.167 -13.983 -11.453 1.00 57.09 85 ASN A C 1
ATOM 707 O O . ASN A 1 85 ? -4.062 -14.385 -11.086 1.00 57.09 85 ASN A O 1
ATOM 711 N N . TRP A 1 86 ? -5.306 -12.804 -12.064 1.00 66.31 86 TRP A N 1
ATOM 712 C CA .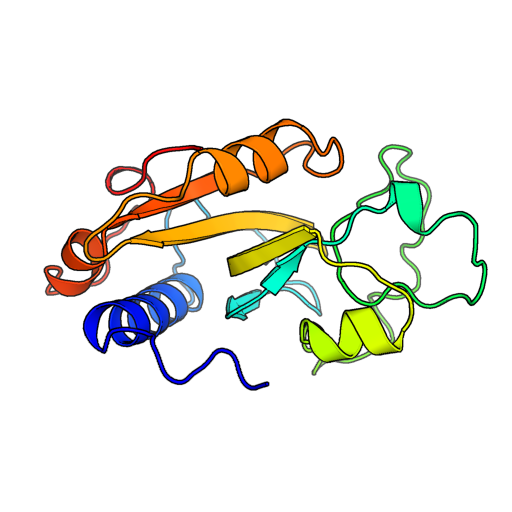 TRP A 1 86 ? -4.165 -11.907 -12.233 1.00 66.31 86 TRP A CA 1
ATOM 713 C C . TRP A 1 86 ? -3.561 -11.505 -10.875 1.00 66.31 86 TRP A C 1
ATOM 715 O O . TRP A 1 86 ? -4.270 -11.098 -9.952 1.00 66.31 86 TRP A O 1
ATOM 725 N N . THR A 1 87 ? -2.238 -11.616 -10.767 1.00 69.38 87 THR A N 1
ATOM 726 C CA . THR A 1 87 ? -1.447 -11.167 -9.617 1.00 69.38 87 THR A CA 1
ATOM 727 C C . THR A 1 87 ? -0.416 -10.150 -10.089 1.00 69.38 87 THR A C 1
ATOM 729 O O . THR A 1 87 ? 0.226 -10.398 -11.115 1.00 69.38 87 THR A O 1
ATOM 732 N N . PRO A 1 88 ? -0.202 -9.047 -9.354 1.00 73.69 88 PRO A N 1
ATOM 733 C CA . PRO A 1 88 ? 0.851 -8.102 -9.688 1.00 73.69 88 PRO A CA 1
ATOM 734 C C . PRO A 1 88 ? 2.220 -8.782 -9.631 1.00 73.69 88 PRO A C 1
ATOM 736 O O . PRO A 1 88 ? 2.418 -9.681 -8.806 1.00 73.69 88 PRO A O 1
ATOM 739 N N . PRO A 1 89 ? 3.165 -8.365 -10.488 1.00 75.69 89 PRO A N 1
ATOM 740 C CA . PRO A 1 89 ? 4.517 -8.887 -10.442 1.00 75.69 89 PRO A CA 1
ATOM 741 C C . PRO A 1 89 ? 5.203 -8.468 -9.142 1.00 75.69 89 PRO A C 1
ATOM 743 O O . PRO A 1 89 ? 4.921 -7.406 -8.585 1.00 75.69 89 PRO A O 1
ATOM 746 N N . THR A 1 90 ? 6.152 -9.276 -8.682 1.00 83.62 90 THR A N 1
ATOM 747 C CA . THR A 1 90 ? 7.105 -8.856 -7.651 1.00 83.62 90 THR A CA 1
ATOM 748 C C . THR A 1 90 ? 8.148 -7.908 -8.241 1.00 83.62 90 THR A C 1
ATOM 750 O O . THR A 1 90 ? 8.337 -7.843 -9.458 1.00 83.62 90 THR A O 1
ATOM 753 N N . TYR A 1 91 ? 8.891 -7.210 -7.380 1.00 85.69 91 TYR A N 1
ATOM 754 C CA . TYR A 1 91 ? 10.026 -6.385 -7.799 1.00 85.69 91 TYR A CA 1
ATOM 755 C C . TYR A 1 91 ? 11.016 -7.163 -8.684 1.00 85.69 91 TYR A C 1
ATOM 757 O O . TYR A 1 91 ? 11.426 -6.684 -9.739 1.00 85.69 91 TYR A O 1
ATOM 765 N N . GLU A 1 92 ? 11.374 -8.385 -8.287 1.00 84.00 92 GLU A N 1
ATOM 766 C CA . GLU A 1 92 ? 12.302 -9.245 -9.027 1.00 84.00 92 GLU A CA 1
ATOM 767 C C . GLU A 1 92 ? 11.743 -9.657 -10.388 1.00 84.00 92 GLU A C 1
ATOM 769 O O . GLU A 1 92 ? 12.494 -9.742 -11.360 1.00 84.00 92 GLU A O 1
ATOM 774 N N . GLN A 1 93 ? 10.432 -9.906 -10.468 1.00 80.38 93 GLN A N 1
ATOM 775 C CA . GLN A 1 93 ? 9.768 -10.207 -11.733 1.00 80.38 93 GLN A CA 1
ATOM 776 C C . GLN A 1 93 ? 9.805 -8.999 -12.670 1.00 80.38 93 GLN A C 1
ATOM 778 O O . GLN A 1 93 ? 10.151 -9.177 -13.834 1.00 80.38 93 GLN A O 1
ATOM 783 N N . CYS A 1 94 ? 9.549 -7.788 -12.165 1.00 77.44 94 CYS A N 1
ATOM 784 C CA . CYS A 1 94 ? 9.701 -6.561 -12.949 1.00 77.44 94 CYS A CA 1
ATOM 785 C C . CYS A 1 94 ? 11.124 -6.445 -13.513 1.00 77.44 94 CYS A C 1
ATOM 787 O O . CYS A 1 94 ? 11.301 -6.361 -14.726 1.00 77.44 94 CYS A O 1
ATOM 789 N N . VAL A 1 95 ? 12.143 -6.556 -12.651 1.00 81.75 95 VAL A N 1
ATOM 790 C CA . VAL A 1 95 ? 13.555 -6.454 -13.061 1.00 81.75 95 VAL A CA 1
ATOM 791 C C . VAL A 1 95 ? 13.918 -7.505 -14.111 1.00 81.75 95 VAL A C 1
ATOM 793 O O . VAL A 1 95 ? 14.592 -7.191 -15.090 1.00 81.75 95 VAL A O 1
ATOM 796 N N . LYS A 1 96 ? 13.448 -8.750 -13.951 1.00 78.31 96 LYS A N 1
ATOM 797 C CA . LYS A 1 96 ? 13.674 -9.827 -14.928 1.00 78.31 96 LYS A CA 1
ATOM 798 C C . LYS A 1 96 ? 13.078 -9.507 -16.304 1.00 78.31 96 LYS A C 1
ATOM 800 O O . LYS A 1 96 ? 13.629 -9.947 -17.310 1.00 78.31 96 LYS A O 1
ATOM 805 N N . ASN A 1 97 ? 11.988 -8.747 -16.340 1.00 70.00 97 ASN A N 1
ATOM 806 C CA . ASN A 1 97 ? 11.301 -8.352 -17.567 1.00 70.00 97 ASN A CA 1
ATOM 807 C C . ASN A 1 97 ? 11.851 -7.051 -18.176 1.00 70.00 97 ASN A C 1
ATOM 809 O O . ASN A 1 97 ? 11.318 -6.577 -19.173 1.00 70.00 97 ASN A O 1
ATOM 813 N N . GLY A 1 98 ? 12.919 -6.481 -17.608 1.00 72.62 98 GLY A N 1
ATOM 814 C CA . GLY A 1 98 ? 13.498 -5.216 -18.068 1.00 72.62 98 GLY A CA 1
ATOM 815 C C . GLY A 1 98 ? 12.766 -3.976 -17.554 1.00 72.62 98 GLY A C 1
ATOM 816 O O . GLY A 1 98 ? 13.174 -2.859 -17.863 1.00 72.62 98 GLY A O 1
ATOM 817 N N . ASP A 1 99 ? 11.736 -4.154 -16.727 1.00 75.00 99 ASP A N 1
ATOM 818 C CA . ASP A 1 99 ? 11.084 -3.064 -16.023 1.00 75.00 99 ASP A CA 1
ATOM 819 C C . ASP A 1 99 ? 11.918 -2.684 -14.788 1.00 75.00 99 ASP A C 1
ATOM 821 O O . ASP A 1 99 ? 12.300 -3.549 -14.000 1.00 75.00 99 ASP A O 1
ATOM 825 N N . ILE A 1 100 ? 12.177 -1.392 -14.564 1.00 79.56 100 ILE A N 1
ATOM 826 C CA . ILE A 1 100 ? 12.926 -0.921 -13.385 1.00 79.56 100 ILE A CA 1
ATOM 827 C C . ILE A 1 100 ? 11.954 -0.268 -12.396 1.00 79.56 100 ILE A C 1
ATOM 829 O O . ILE A 1 100 ? 11.568 0.892 -12.591 1.00 79.56 100 ILE A O 1
ATOM 833 N N . PRO A 1 101 ? 11.556 -0.952 -11.302 1.00 83.38 101 PRO A N 1
ATOM 834 C CA . PRO A 1 101 ? 10.727 -0.317 -10.296 1.00 83.38 101 PRO A CA 1
ATOM 835 C C . PRO A 1 101 ? 11.535 0.726 -9.520 1.00 83.38 101 PRO A C 1
ATOM 837 O O . PRO A 1 101 ? 12.625 0.447 -9.013 1.00 83.38 101 PRO A O 1
ATOM 840 N N . TYR A 1 102 ? 10.994 1.932 -9.372 1.00 84.44 102 TYR A N 1
ATOM 841 C CA . TYR A 1 102 ? 11.630 2.991 -8.582 1.00 84.44 102 TYR A CA 1
ATOM 842 C C . TYR A 1 102 ? 11.227 2.955 -7.106 1.00 84.44 102 TYR A C 1
ATOM 844 O O . TYR A 1 102 ? 11.954 3.500 -6.263 1.00 84.44 102 TYR A O 1
ATOM 852 N N . ALA A 1 103 ? 10.090 2.336 -6.784 1.00 88.12 103 ALA A N 1
ATOM 853 C CA . ALA A 1 103 ? 9.575 2.173 -5.429 1.00 88.12 103 ALA A CA 1
ATOM 854 C C . ALA A 1 103 ? 8.699 0.914 -5.311 1.00 88.12 103 ALA A C 1
ATOM 856 O O . ALA A 1 103 ? 8.285 0.341 -6.314 1.00 88.12 103 ALA A O 1
ATOM 857 N N . ILE A 1 104 ? 8.412 0.517 -4.074 1.00 90.00 104 ILE A N 1
ATOM 858 C CA . ILE A 1 104 ? 7.444 -0.524 -3.717 1.00 90.00 104 ILE A CA 1
ATOM 859 C C . ILE A 1 104 ? 6.472 0.114 -2.725 1.00 90.00 104 ILE A C 1
ATOM 861 O O . ILE A 1 104 ? 6.934 0.746 -1.772 1.00 90.00 104 ILE A O 1
ATOM 865 N N . LEU A 1 105 ? 5.169 -0.001 -2.975 1.00 91.75 105 LEU A N 1
ATOM 866 C CA . LEU A 1 105 ? 4.121 0.375 -2.025 1.00 91.75 105 LEU A CA 1
ATOM 867 C C . LEU A 1 105 ? 3.846 -0.787 -1.080 1.00 91.75 105 LEU A C 1
ATOM 869 O O . LEU A 1 105 ? 3.683 -1.915 -1.544 1.00 91.75 105 LEU A O 1
ATOM 873 N N . ASP A 1 106 ? 3.679 -0.507 0.209 1.00 95.19 106 ASP A N 1
ATOM 874 C CA . ASP A 1 106 ? 3.280 -1.547 1.163 1.00 95.19 106 ASP A CA 1
ATOM 875 C C . ASP A 1 106 ? 1.915 -2.131 0.794 1.00 95.19 106 ASP A C 1
ATOM 877 O O . ASP A 1 106 ? 1.731 -3.347 0.839 1.00 95.19 106 ASP A O 1
ATOM 881 N N . ILE A 1 107 ? 0.968 -1.265 0.407 1.00 94.38 107 ILE A N 1
ATOM 882 C CA . ILE A 1 107 ? -0.336 -1.661 -0.128 1.00 94.38 107 ILE A CA 1
ATOM 883 C C . ILE A 1 107 ? -0.711 -0.789 -1.328 1.00 94.38 107 ILE A C 1
ATOM 885 O O . ILE A 1 107 ? -0.665 0.437 -1.246 1.00 94.38 107 ILE A O 1
ATOM 889 N N . ALA A 1 108 ? -1.175 -1.402 -2.413 1.00 91.06 108 ALA A N 1
ATOM 890 C CA . ALA A 1 108 ? -1.846 -0.717 -3.514 1.00 91.06 108 ALA A CA 1
ATOM 891 C C . ALA A 1 108 ? -3.321 -1.125 -3.582 1.00 91.06 108 ALA A C 1
ATOM 893 O O . ALA A 1 108 ? -3.646 -2.315 -3.583 1.00 91.06 108 ALA A O 1
ATOM 894 N N . TYR A 1 109 ? -4.209 -0.132 -3.664 1.00 88.69 109 TYR A N 1
ATOM 895 C CA . TYR A 1 109 ? -5.614 -0.32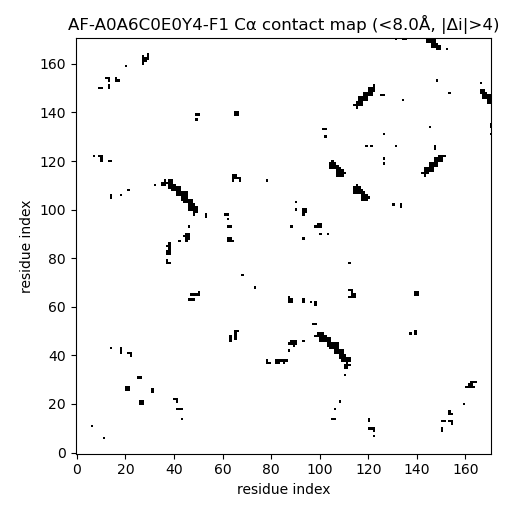5 -4.006 1.00 88.69 109 TYR A CA 1
ATOM 896 C C . TYR A 1 109 ? -5.817 -0.020 -5.488 1.00 88.69 109 TYR A C 1
ATOM 898 O O . TYR A 1 109 ? -5.627 1.118 -5.931 1.00 88.69 109 TYR A O 1
ATOM 906 N N . VAL A 1 110 ? -6.176 -1.051 -6.249 1.00 83.56 110 VAL A N 1
ATOM 907 C CA . VAL A 1 110 ? -6.302 -1.004 -7.706 1.00 83.56 110 VAL A CA 1
ATOM 908 C C . VAL A 1 110 ? -7.762 -1.163 -8.106 1.00 83.56 110 VA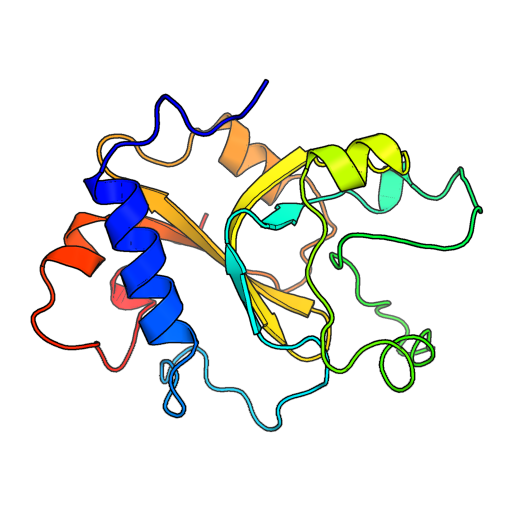L A C 1
ATOM 910 O O . VAL A 1 11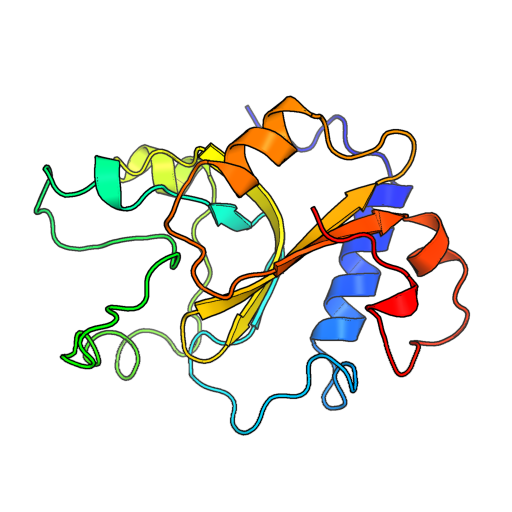0 ? -8.452 -2.058 -7.616 1.00 83.56 110 VAL A O 1
ATOM 913 N N . TYR A 1 111 ? -8.202 -0.295 -9.012 1.00 77.62 111 TYR A N 1
ATOM 914 C CA . TYR A 1 111 ? -9.553 -0.257 -9.545 1.00 77.62 111 TYR A CA 1
ATOM 915 C C . TYR A 1 111 ? -9.563 0.119 -11.028 1.00 77.62 111 TYR A C 1
ATOM 917 O O . TYR A 1 111 ? -8.918 1.095 -11.425 1.00 77.62 111 TYR A O 1
ATOM 925 N N . LYS A 1 112 ? -10.301 -0.639 -11.844 1.00 73.69 112 LYS A N 1
ATOM 926 C CA . LYS A 1 112 ? -10.373 -0.523 -13.308 1.00 73.69 112 LYS A CA 1
ATOM 927 C C . LYS A 1 112 ? -8.982 -0.419 -13.946 1.00 73.69 112 LYS A C 1
ATOM 929 O O . LYS A 1 112 ? -8.733 0.444 -14.790 1.00 73.69 112 LYS A O 1
ATOM 934 N N . GLY A 1 113 ? -8.054 -1.254 -13.472 1.00 68.62 113 GLY A N 1
ATOM 935 C CA . GLY A 1 113 ? -6.664 -1.289 -13.940 1.00 68.62 113 GLY A CA 1
ATOM 936 C C . GLY A 1 113 ? -5.800 -0.093 -13.568 1.00 68.62 113 GLY A C 1
ATOM 937 O O . GLY A 1 113 ? -4.763 0.128 -14.191 1.00 68.62 113 GLY A O 1
ATOM 938 N N . ARG A 1 114 ? -6.195 0.682 -12.553 1.00 73.00 114 ARG A N 1
ATOM 939 C CA . ARG A 1 114 ? -5.439 1.844 -12.073 1.00 73.00 114 ARG A CA 1
ATOM 940 C C . ARG A 1 114 ? -5.227 1.788 -10.576 1.00 73.00 114 ARG A C 1
ATOM 942 O O . ARG A 1 114 ? -6.136 1.431 -9.836 1.00 73.00 114 ARG A O 1
ATOM 949 N N . ILE A 1 115 ? -4.065 2.238 -10.117 1.00 80.50 115 ILE A N 1
ATOM 950 C CA . ILE A 1 115 ? -3.842 2.477 -8.690 1.00 80.50 115 ILE A CA 1
ATOM 951 C C . ILE A 1 115 ? -4.643 3.719 -8.290 1.00 80.50 115 ILE A C 1
ATOM 953 O O . ILE A 1 115 ? -4.315 4.836 -8.693 1.00 80.50 115 ILE A O 1
ATOM 957 N N . ILE A 1 116 ? -5.690 3.527 -7.493 1.00 83.19 116 ILE A N 1
ATOM 958 C CA . ILE A 1 116 ? -6.496 4.622 -6.939 1.00 83.19 116 ILE A CA 1
ATOM 959 C C . ILE A 1 116 ? -5.744 5.273 -5.788 1.00 83.19 116 ILE A C 1
ATOM 961 O O . ILE A 1 116 ? -5.602 6.496 -5.720 1.00 83.19 116 ILE A O 1
ATOM 965 N N . CYS A 1 117 ? -5.202 4.441 -4.902 1.00 88.69 117 CYS A N 1
ATOM 966 C CA . CYS A 1 117 ? -4.340 4.906 -3.837 1.00 88.69 117 CYS A CA 1
ATOM 967 C C . CYS A 1 117 ? -3.306 3.862 -3.423 1.00 88.69 117 CYS A C 1
ATOM 969 O O . CYS A 1 117 ? -3.541 2.656 -3.503 1.00 88.69 117 CYS A O 1
ATOM 971 N N . GLY A 1 118 ? -2.166 4.357 -2.955 1.00 92.06 118 GLY A N 1
ATOM 972 C CA . GLY A 1 118 ? -1.138 3.577 -2.282 1.00 92.06 118 GLY A CA 1
ATOM 973 C C . GLY A 1 118 ? -1.109 3.901 -0.794 1.00 92.06 118 GLY A C 1
ATOM 974 O O . GLY A 1 118 ? -1.370 5.040 -0.406 1.00 92.06 118 GLY A O 1
ATOM 975 N N . PHE A 1 119 ? -0.763 2.921 0.030 1.00 95.38 119 PHE A N 1
ATOM 976 C CA . PHE A 1 119 ? -0.485 3.115 1.445 1.00 95.38 119 PHE A CA 1
ATOM 977 C C . PHE A 1 119 ? 0.945 2.700 1.753 1.00 95.38 119 PHE A C 1
ATOM 979 O O . PHE A 1 119 ? 1.415 1.655 1.310 1.00 95.38 119 PHE A O 1
ATOM 986 N N . GLU A 1 120 ? 1.598 3.528 2.550 1.00 96.50 120 GLU A N 1
ATOM 987 C CA . GLU A 1 120 ? 2.869 3.287 3.205 1.00 96.50 120 GLU A CA 1
ATOM 988 C C . GLU A 1 120 ? 2.594 3.194 4.702 1.00 96.50 120 GLU A C 1
ATOM 990 O O . GLU A 1 120 ? 2.095 4.144 5.315 1.00 96.50 120 GLU A O 1
ATOM 995 N N . ILE A 1 121 ? 2.878 2.041 5.293 1.00 96.50 121 ILE A N 1
ATOM 996 C CA . ILE A 1 121 ? 2.669 1.806 6.712 1.00 96.50 121 ILE A CA 1
ATOM 997 C C . ILE A 1 121 ? 3.957 2.150 7.449 1.00 96.50 121 ILE A C 1
ATOM 999 O O . ILE A 1 121 ? 5.045 1.693 7.120 1.00 96.50 121 ILE A O 1
ATOM 1003 N N . CYS A 1 122 ? 3.847 2.960 8.493 1.00 94.38 122 CYS A N 1
ATOM 1004 C CA . CYS A 1 122 ? 4.989 3.382 9.292 1.00 94.38 122 CYS A CA 1
ATOM 1005 C C . CYS A 1 122 ? 4.851 2.878 10.722 1.00 94.38 122 CYS A C 1
ATOM 1007 O O . CYS A 1 122 ? 3.835 3.112 11.363 1.00 94.38 122 CYS A O 1
ATOM 1009 N N . HIS A 1 123 ? 5.877 2.216 11.260 1.00 89.19 123 HIS A N 1
ATOM 1010 C CA . HIS A 1 123 ? 5.890 1.832 12.677 1.00 89.19 123 HIS A CA 1
ATOM 1011 C C . HIS A 1 123 ? 6.660 2.830 13.549 1.00 89.19 123 HIS A C 1
ATOM 1013 O O . HIS A 1 123 ? 6.102 3.389 14.486 1.00 89.19 123 HIS A O 1
ATOM 1019 N N . LYS A 1 124 ? 7.951 3.036 13.265 1.00 85.12 124 LYS A N 1
ATOM 1020 C CA . LYS A 1 124 ? 8.820 3.929 14.057 1.00 85.12 124 LYS A CA 1
ATOM 1021 C C . LYS A 1 124 ? 9.204 5.196 13.308 1.00 85.12 124 LYS A C 1
ATOM 1023 O O . LYS A 1 124 ? 9.287 6.266 13.898 1.00 85.12 124 LYS A O 1
ATOM 1028 N N . ASN A 1 125 ? 9.454 5.053 12.012 1.00 87.75 125 ASN A N 1
ATOM 1029 C CA . ASN A 1 125 ? 9.941 6.118 11.154 1.00 87.75 125 ASN A CA 1
ATOM 1030 C C . ASN A 1 125 ? 8.896 6.408 10.087 1.00 87.75 125 ASN A C 1
ATOM 1032 O O . ASN A 1 125 ? 8.280 5.480 9.564 1.00 87.75 125 ASN A O 1
ATOM 1036 N N . LYS A 1 126 ? 8.745 7.690 9.760 1.00 92.94 126 LYS A N 1
ATOM 1037 C CA . LYS A 1 126 ? 7.980 8.140 8.596 1.00 92.94 126 LYS A CA 1
ATOM 1038 C C . LYS A 1 126 ? 8.608 7.628 7.302 1.00 92.94 126 LYS A C 1
ATOM 1040 O O . LYS A 1 126 ? 9.789 7.262 7.279 1.00 92.94 126 LYS A O 1
ATOM 1045 N N . VAL A 1 127 ? 7.847 7.683 6.216 1.00 92.50 127 VAL A N 1
ATOM 1046 C CA . VAL A 1 127 ? 8.362 7.439 4.871 1.00 92.50 127 VAL A CA 1
ATOM 1047 C C . VAL A 1 127 ? 9.525 8.387 4.608 1.00 92.50 127 VAL A C 1
ATOM 1049 O O . VAL A 1 127 ? 9.440 9.590 4.861 1.00 92.50 127 VAL A O 1
ATOM 1052 N N . SER A 1 128 ? 10.637 7.852 4.107 1.00 92.19 128 SER A N 1
ATOM 1053 C CA . SER A 1 128 ? 11.837 8.654 3.886 1.00 92.19 128 SER A CA 1
ATOM 1054 C C . SER A 1 128 ? 11.586 9.766 2.863 1.00 92.19 128 SER A C 1
ATOM 1056 O O . SER A 1 128 ? 10.895 9.572 1.862 1.00 92.19 128 SER A O 1
ATOM 1058 N N . VAL A 1 129 ? 12.222 10.925 3.061 1.00 91.31 129 VAL A N 1
ATOM 1059 C CA . VAL A 1 129 ? 12.142 12.063 2.123 1.00 91.31 129 VAL A CA 1
ATOM 1060 C C . VAL A 1 129 ? 12.539 11.651 0.701 1.00 91.31 129 VAL A C 1
ATOM 1062 O O . VAL A 1 129 ? 11.988 12.154 -0.272 1.00 91.31 129 VAL A O 1
ATOM 1065 N N . GLN A 1 130 ? 13.478 10.712 0.554 1.00 90.31 130 GLN A N 1
ATOM 1066 C CA . GLN A 1 130 ? 13.882 10.189 -0.752 1.00 90.31 130 GLN A CA 1
ATOM 1067 C C . GLN A 1 130 ? 12.753 9.400 -1.433 1.00 90.31 130 GLN A C 1
ATOM 1069 O O . GLN A 1 130 ? 12.528 9.588 -2.627 1.00 90.31 130 GLN A O 1
ATOM 1074 N N . LYS A 1 131 ? 12.023 8.552 -0.692 1.00 89.69 131 LYS A N 1
ATOM 1075 C CA . LYS A 1 131 ? 10.876 7.795 -1.222 1.00 89.69 131 LYS A CA 1
ATOM 1076 C C . LYS A 1 131 ? 9.707 8.732 -1.553 1.00 89.69 131 LYS A C 1
ATOM 1078 O O . LYS A 1 131 ? 9.166 8.640 -2.649 1.00 89.69 131 LYS A O 1
ATOM 1083 N N . GLN A 1 132 ? 9.427 9.720 -0.698 1.00 90.19 132 GLN A N 1
ATOM 1084 C CA . GLN A 1 132 ? 8.441 10.775 -0.982 1.00 90.19 132 GLN A CA 1
ATOM 1085 C C . GLN A 1 132 ? 8.780 11.556 -2.259 1.00 90.19 132 GLN A C 1
ATOM 1087 O O . GLN A 1 132 ? 7.931 11.723 -3.129 1.00 90.19 132 GLN A O 1
ATOM 1092 N N . LYS A 1 133 ? 10.044 11.968 -2.436 1.00 87.75 133 LYS A N 1
ATOM 1093 C CA . LYS A 1 133 ? 10.487 12.635 -3.670 1.00 87.75 133 LYS A CA 1
ATOM 1094 C C . LYS A 1 133 ? 10.247 11.766 -4.901 1.00 87.75 133 LYS A C 1
ATOM 1096 O O . LYS A 1 133 ? 9.748 12.283 -5.888 1.00 87.75 133 LYS A O 1
ATOM 1101 N N . LYS A 1 134 ? 10.547 10.461 -4.844 1.00 85.75 134 LYS A N 1
ATOM 1102 C CA . LYS A 1 134 ? 10.270 9.534 -5.957 1.00 85.75 134 LYS A CA 1
ATOM 1103 C C . LYS A 1 134 ? 8.783 9.489 -6.321 1.00 85.75 134 LYS A C 1
ATOM 1105 O O . LYS A 1 134 ? 8.463 9.422 -7.502 1.00 85.75 134 LYS A O 1
ATOM 1110 N N . PHE A 1 135 ? 7.893 9.550 -5.331 1.00 85.25 135 PHE A N 1
ATOM 1111 C CA . PHE A 1 135 ? 6.449 9.624 -5.560 1.00 85.25 135 PHE A CA 1
ATOM 1112 C C . PHE A 1 135 ? 6.019 10.941 -6.210 1.00 85.25 135 PHE A C 1
ATOM 1114 O O . PHE A 1 135 ? 5.192 10.935 -7.114 1.00 85.25 135 PHE A O 1
ATOM 1121 N N . GLN A 1 136 ? 6.606 12.059 -5.783 1.00 80.38 136 GLN A N 1
ATOM 1122 C CA . GLN A 1 136 ? 6.248 13.396 -6.262 1.00 80.38 136 GLN A CA 1
ATOM 1123 C C . GLN A 1 136 ? 6.815 13.718 -7.652 1.00 80.38 136 GLN A C 1
ATOM 1125 O O . GLN A 1 136 ? 6.187 14.448 -8.416 1.00 80.38 136 GLN A O 1
ATOM 1130 N N . THR A 1 137 ? 8.008 13.218 -7.989 1.00 75.31 137 THR A N 1
ATOM 1131 C CA . THR A 1 137 ? 8.711 13.601 -9.226 1.00 75.31 137 THR A CA 1
ATOM 1132 C C . THR A 1 137 ? 8.371 12.736 -10.436 1.00 75.31 137 THR A C 1
ATOM 1134 O O . THR A 1 137 ? 8.586 13.175 -11.566 1.00 75.31 137 THR A O 1
ATOM 1137 N N . ARG A 1 138 ? 7.845 11.522 -10.245 1.00 70.06 138 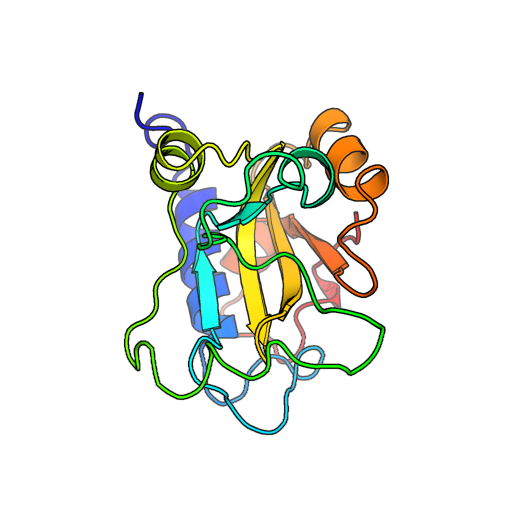ARG A N 1
ATOM 1138 C CA . ARG A 1 138 ? 7.517 10.601 -11.343 1.00 70.06 138 ARG A CA 1
ATOM 1139 C C . ARG A 1 138 ? 6.059 10.827 -11.775 1.00 70.06 138 ARG A C 1
ATOM 1141 O O . ARG A 1 138 ? 5.119 10.485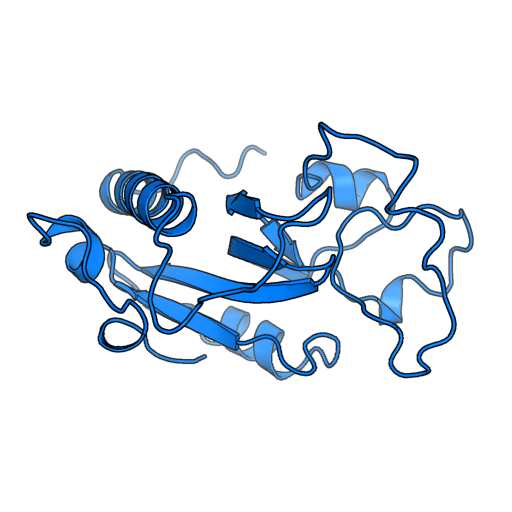 -11.066 1.00 70.06 138 ARG A O 1
ATOM 1148 N N . GLN A 1 139 ? 5.880 11.446 -12.949 1.00 49.62 139 GLN A N 1
ATOM 1149 C CA . GLN A 1 139 ? 4.599 11.968 -13.467 1.00 49.62 139 GLN A CA 1
ATOM 1150 C C . GLN A 1 139 ? 3.519 10.915 -13.806 1.00 49.62 139 GLN A C 1
ATOM 1152 O O . GLN A 1 139 ? 2.410 11.294 -14.188 1.00 49.62 139 GLN A O 1
ATOM 1157 N N . GLY A 1 140 ? 3.799 9.616 -13.656 1.00 53.22 140 GLY A N 1
ATOM 1158 C CA . GLY A 1 140 ? 2.863 8.530 -13.990 1.00 53.22 140 GLY A CA 1
ATOM 1159 C C . GLY A 1 140 ? 1.603 8.466 -13.114 1.00 53.22 140 GLY A C 1
ATOM 1160 O O . GLY A 1 140 ? 0.616 7.856 -13.503 1.00 53.22 140 GLY A O 1
ATOM 1161 N N . PHE A 1 141 ? 1.586 9.149 -11.967 1.00 54.59 141 PHE A N 1
ATOM 1162 C CA . PHE A 1 141 ? 0.510 9.084 -10.971 1.00 54.59 141 PHE A CA 1
ATOM 1163 C C . PHE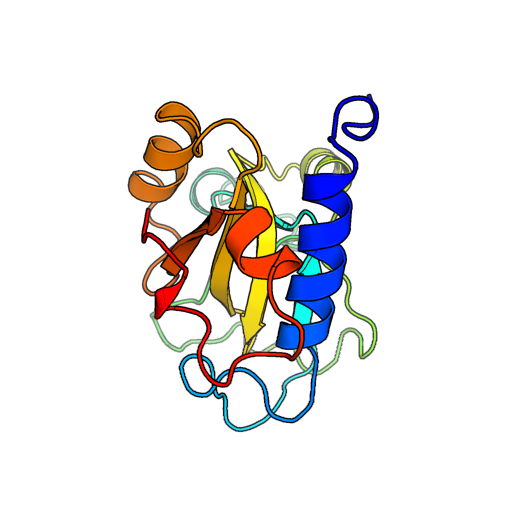 A 1 141 ? -0.587 10.140 -11.130 1.00 54.59 141 PHE A C 1
ATOM 1165 O O . PHE A 1 141 ? -1.084 10.679 -10.135 1.00 54.59 141 PHE A O 1
ATOM 1172 N N . ARG A 1 142 ? -0.989 10.493 -12.356 1.00 53.97 142 ARG A N 1
ATOM 1173 C CA . ARG A 1 142 ? -2.128 11.411 -12.521 1.00 53.97 142 ARG A CA 1
ATOM 1174 C C . ARG A 1 142 ? -3.368 10.788 -11.859 1.00 53.97 142 ARG A C 1
ATOM 1176 O O . ARG A 1 142 ? -3.923 9.821 -12.366 1.00 53.97 142 ARG A O 1
ATOM 1183 N N . ASN A 1 143 ? -3.790 11.378 -10.737 1.00 63.75 143 ASN A N 1
ATOM 1184 C CA . ASN A 1 143 ? -4.897 10.955 -9.866 1.00 63.75 143 ASN A CA 1
ATOM 1185 C C . ASN A 1 143 ? -4.656 9.722 -8.970 1.00 63.75 143 ASN A C 1
ATOM 1187 O O . ASN A 1 143 ? -5.628 9.178 -8.452 1.00 63.75 143 ASN A O 1
ATOM 1191 N N . THR A 1 144 ? -3.406 9.316 -8.722 1.00 75.25 144 THR A N 1
ATOM 1192 C CA . THR A 1 144 ? -3.092 8.346 -7.655 1.00 75.25 144 THR A CA 1
ATOM 1193 C C . THR A 1 144 ? -2.669 9.088 -6.393 1.00 75.25 144 THR A C 1
ATOM 1195 O O . THR A 1 144 ? -1.786 9.947 -6.431 1.00 75.25 144 THR A O 1
ATOM 1198 N N . TYR A 1 145 ? -3.276 8.751 -5.257 1.00 85.75 145 TYR A N 1
ATOM 1199 C CA . TYR A 1 145 ? -2.894 9.316 -3.964 1.00 85.75 145 TYR A CA 1
ATOM 1200 C C . TYR A 1 145 ? -2.084 8.311 -3.154 1.00 85.75 145 TYR A C 1
ATOM 1202 O O . TYR A 1 145 ? -2.545 7.201 -2.911 1.00 85.75 145 TYR A O 1
ATOM 1210 N N . ILE A 1 146 ? -0.886 8.696 -2.720 1.00 91.19 146 ILE A N 1
ATOM 1211 C CA . ILE A 1 146 ? -0.086 7.878 -1.810 1.00 91.19 146 ILE A CA 1
ATOM 1212 C C . ILE A 1 146 ? -0.229 8.452 -0.404 1.00 91.19 146 ILE A C 1
ATOM 1214 O O . ILE A 1 146 ? -0.080 9.657 -0.183 1.00 91.19 146 ILE A O 1
ATOM 1218 N N . TYR A 1 147 ? -0.559 7.579 0.535 1.00 94.50 147 TYR A N 1
ATOM 1219 C CA . TYR A 1 147 ? -0.825 7.914 1.920 1.00 94.50 147 TYR A CA 1
ATOM 1220 C C . TYR A 1 147 ? 0.176 7.227 2.836 1.00 94.50 147 TYR A C 1
ATOM 1222 O O . TYR A 1 147 ? 0.440 6.041 2.701 1.00 94.50 147 TYR A O 1
ATOM 1230 N N . GLU A 1 148 ? 0.675 7.955 3.820 1.00 96.00 148 GLU A N 1
ATOM 1231 C CA . GLU A 1 148 ? 1.336 7.398 4.990 1.00 96.00 148 GLU A CA 1
ATOM 1232 C C . GLU A 1 148 ? 0.296 7.130 6.085 1.00 96.00 148 GLU A C 1
ATOM 1234 O O . GLU A 1 148 ? -0.521 8.002 6.396 1.00 96.00 148 GLU A O 1
ATOM 1239 N N . ILE A 1 149 ? 0.339 5.951 6.704 1.00 97.06 149 ILE A N 1
ATOM 1240 C CA . ILE A 1 149 ? -0.478 5.592 7.869 1.00 97.06 149 ILE A CA 1
ATOM 1241 C C . ILE A 1 149 ? 0.391 4.950 8.950 1.00 97.06 149 ILE A C 1
ATOM 1243 O O . ILE A 1 149 ? 1.218 4.082 8.685 1.00 97.06 149 ILE A O 1
ATOM 1247 N N . GLN A 1 150 ? 0.211 5.366 10.203 1.00 96.69 150 GLN A N 1
ATOM 1248 C CA . GLN A 1 150 ? 0.946 4.766 11.317 1.00 96.69 150 GLN A CA 1
ATOM 1249 C C . GLN A 1 150 ? 0.374 3.380 11.643 1.00 96.69 150 GLN A C 1
ATOM 1251 O O . GLN A 1 150 ? -0.841 3.219 11.757 1.00 96.69 150 GLN A O 1
ATOM 1256 N N . SER A 1 151 ? 1.234 2.385 11.864 1.00 96.56 151 SER A N 1
ATOM 1257 C CA . SER A 1 151 ? 0.824 1.019 12.204 1.00 96.56 151 SER A CA 1
ATOM 1258 C C . SER A 1 151 ? -0.029 0.997 13.470 1.00 96.56 151 SER A C 1
ATOM 1260 O O . SER A 1 151 ? -1.021 0.281 13.533 1.00 96.56 151 SER A O 1
ATOM 1262 N N . SER A 1 152 ? 0.273 1.851 14.449 1.00 95.62 152 SER A N 1
ATOM 1263 C CA . SER A 1 152 ? -0.533 2.016 15.662 1.00 95.62 152 SER A CA 1
ATOM 1264 C C . SER A 1 152 ? -1.950 2.522 15.380 1.00 95.62 152 SER A C 1
ATOM 1266 O O . SER A 1 152 ? -2.883 2.099 16.058 1.00 95.62 152 SER A O 1
ATOM 1268 N N . ALA A 1 153 ? -2.152 3.370 14.365 1.00 95.75 153 ALA A N 1
ATOM 1269 C CA . ALA A 1 153 ? -3.482 3.852 13.992 1.00 95.75 153 ALA A CA 1
ATOM 1270 C C . ALA A 1 153 ? -4.378 2.719 13.469 1.00 95.75 153 ALA A C 1
ATOM 1272 O O . ALA A 1 153 ? -5.590 2.772 13.666 1.00 95.75 153 ALA A O 1
ATOM 1273 N N . ILE A 1 154 ? -3.775 1.689 12.866 1.00 96.38 154 ILE A N 1
ATOM 1274 C CA . ILE A 1 154 ? -4.444 0.461 12.416 1.00 96.38 154 ILE A CA 1
ATOM 1275 C C . ILE A 1 154 ? -4.623 -0.497 13.601 1.00 96.38 154 ILE A C 1
ATOM 1277 O O . ILE A 1 154 ? -5.736 -0.907 13.917 1.00 96.38 154 ILE A O 1
ATOM 1281 N N . MET A 1 155 ? -3.534 -0.818 14.301 1.00 96.12 155 MET A N 1
ATOM 1282 C CA . MET A 1 155 ? -3.508 -1.876 15.316 1.00 96.12 155 MET A CA 1
ATOM 1283 C C . MET A 1 155 ? -4.268 -1.528 16.603 1.00 96.12 155 MET A C 1
ATOM 1285 O O . MET A 1 155 ? -4.693 -2.433 17.315 1.00 96.12 155 MET A O 1
ATOM 1289 N N . ASN A 1 156 ? -4.471 -0.242 16.907 1.00 95.62 156 ASN A N 1
ATOM 1290 C CA . ASN A 1 156 ? -5.237 0.183 18.084 1.00 95.62 156 ASN A CA 1
ATOM 1291 C C . ASN A 1 156 ? -6.759 0.145 17.863 1.00 95.62 156 ASN A C 1
ATOM 1293 O O . ASN A 1 156 ? -7.517 0.434 18.791 1.00 95.62 156 ASN A O 1
ATOM 1297 N N . GLN A 1 157 ? -7.229 -0.182 16.655 1.00 94.56 157 GLN A N 1
ATOM 1298 C CA . GLN A 1 157 ? -8.659 -0.286 16.386 1.00 94.56 157 GLN A CA 1
ATOM 1299 C C . GLN A 1 157 ? -9.195 -1.641 16.847 1.00 94.56 157 GLN A C 1
ATOM 1301 O O . GLN A 1 157 ? -8.699 -2.694 16.459 1.00 94.56 157 GLN A O 1
ATOM 1306 N N . THR A 1 158 ? -10.277 -1.625 17.623 1.00 91.25 158 THR A N 1
ATOM 1307 C CA . THR A 1 158 ? -11.000 -2.851 18.006 1.00 91.25 158 THR A CA 1
ATOM 1308 C C . THR A 1 158 ? -11.964 -3.329 16.919 1.00 91.25 158 THR A C 1
ATOM 1310 O O . THR A 1 158 ? -12.414 -4.473 16.946 1.00 91.25 158 THR A O 1
ATOM 1313 N N . LYS A 1 159 ? -12.307 -2.452 15.967 1.00 91.94 159 LYS A N 1
ATOM 1314 C CA . LYS A 1 159 ? -13.181 -2.717 14.819 1.00 91.94 159 LYS A CA 1
ATOM 1315 C C . LYS A 1 159 ? -12.689 -1.929 13.613 1.00 91.94 159 LYS A C 1
ATOM 1317 O O . LYS A 1 159 ? -12.141 -0.842 13.771 1.00 91.94 159 LYS A O 1
ATOM 1322 N N . LYS A 1 160 ? -12.968 -2.431 12.409 1.00 93.12 160 LYS A N 1
ATOM 1323 C CA . LYS A 1 160 ? -12.717 -1.691 11.170 1.00 93.12 160 LYS A CA 1
ATOM 1324 C C . LYS A 1 160 ? -13.438 -0.325 11.200 1.00 93.12 160 LYS A C 1
ATOM 1326 O O . LYS A 1 160 ? -14.658 -0.304 11.402 1.00 93.12 160 LYS A O 1
ATOM 1331 N N . PRO A 1 161 ? -12.741 0.802 10.964 1.00 93.25 161 PRO A N 1
ATOM 1332 C CA . PRO A 1 161 ? -13.389 2.105 10.868 1.00 93.25 161 PRO A CA 1
ATOM 1333 C C . PRO A 1 161 ? -14.167 2.249 9.551 1.00 93.25 161 PRO A C 1
ATOM 1335 O O . PRO A 1 161 ? -13.882 1.583 8.561 1.00 93.25 161 PRO A O 1
ATOM 1338 N N . LYS A 1 162 ? -15.150 3.156 9.512 1.00 93.25 162 LYS A N 1
ATOM 1339 C CA . LYS A 1 162 ? -15.915 3.441 8.279 1.00 93.25 162 LYS A CA 1
ATOM 1340 C C . LYS A 1 162 ? -15.099 4.190 7.219 1.00 93.25 162 LYS A C 1
ATOM 1342 O O . LYS A 1 162 ? -15.352 4.038 6.028 1.00 93.25 162 LYS A O 1
ATOM 1347 N N . ARG A 1 163 ? -14.139 5.006 7.660 1.00 93.19 163 ARG A N 1
ATOM 1348 C CA . ARG A 1 163 ? -13.273 5.862 6.836 1.00 93.19 163 ARG A CA 1
ATOM 1349 C C . ARG A 1 163 ? -11.825 5.647 7.250 1.00 93.19 163 ARG A C 1
ATOM 1351 O O . ARG A 1 163 ? -11.569 5.550 8.451 1.00 93.19 163 ARG A O 1
ATOM 1358 N N . ILE A 1 164 ? -10.909 5.594 6.288 1.00 93.94 164 ILE A N 1
ATOM 1359 C CA . ILE A 1 164 ? -9.480 5.369 6.558 1.00 93.94 164 ILE A CA 1
ATOM 1360 C C . ILE A 1 164 ? -8.653 6.643 6.436 1.00 93.94 164 ILE A C 1
ATOM 1362 O O . ILE A 1 164 ? -7.724 6.841 7.213 1.00 93.94 164 ILE A O 1
ATOM 1366 N N . LEU A 1 165 ? -9.029 7.552 5.533 1.00 92.88 165 LEU A N 1
ATOM 1367 C CA . LEU A 1 165 ? -8.253 8.756 5.246 1.00 92.88 165 LEU A CA 1
ATOM 1368 C C . LEU A 1 165 ? -8.026 9.681 6.456 1.00 92.88 165 LEU A C 1
ATOM 1370 O O . LEU A 1 165 ? -6.967 10.302 6.501 1.00 92.88 165 LEU A O 1
ATOM 1374 N N . PRO A 1 166 ? -8.918 9.773 7.468 1.00 95.75 166 PRO A N 1
ATOM 1375 C CA . PRO A 1 166 ? -8.629 10.542 8.682 1.00 95.75 166 PRO A CA 1
ATOM 1376 C C . PRO A 1 166 ? -7.414 10.049 9.484 1.00 95.75 166 PRO A C 1
ATOM 1378 O O . PRO A 1 166 ? -6.884 10.798 10.299 1.00 95.75 166 PRO A O 1
ATOM 1381 N N . PHE A 1 167 ? -6.972 8.806 9.270 1.00 94.94 167 PHE A N 1
ATOM 1382 C CA . PHE A 1 167 ? -5.782 8.229 9.903 1.00 94.94 167 PHE A CA 1
ATOM 1383 C C . PHE A 1 167 ? -4.514 8.394 9.051 1.00 94.94 167 PHE A C 1
ATOM 1385 O O . PHE A 1 167 ? -3.438 7.945 9.452 1.00 94.94 167 PHE A O 1
ATOM 1392 N N . CYS A 1 168 ? -4.636 9.016 7.877 1.00 95.75 168 CYS A N 1
ATOM 1393 C CA . CYS A 1 168 ? -3.593 9.083 6.868 1.00 95.75 168 CYS A CA 1
ATOM 1394 C C . CYS A 1 168 ? -3.018 10.493 6.713 1.00 95.75 168 CYS A C 1
ATOM 1396 O O . CYS A 1 168 ? -3.726 11.495 6.802 1.00 95.75 168 CYS A O 1
ATOM 1398 N N . THR A 1 169 ? -1.733 10.560 6.371 1.00 94.75 169 THR A N 1
ATOM 1399 C CA . THR A 1 169 ? -1.090 11.762 5.826 1.00 94.75 169 THR A CA 1
ATOM 1400 C C . THR A 1 169 ? -0.861 11.553 4.339 1.00 94.75 169 THR A C 1
ATOM 1402 O O . THR A 1 169 ? -0.324 10.526 3.944 1.00 94.75 169 THR A O 1
ATOM 1405 N N . ARG A 1 170 ? -1.249 12.505 3.491 1.00 91.56 170 ARG A N 1
ATOM 1406 C CA . ARG A 1 170 ? -0.936 12.430 2.059 1.00 91.56 170 ARG A CA 1
ATOM 1407 C C . ARG A 1 170 ? 0.534 12.799 1.816 1.00 91.56 170 ARG A C 1
ATOM 1409 O O . ARG A 1 170 ? 0.993 13.794 2.377 1.00 91.56 170 ARG A O 1
ATOM 1416 N N . LEU A 1 171 ? 1.229 12.003 1.001 1.00 88.50 171 LEU A N 1
ATOM 1417 C CA . LEU A 1 171 ? 2.631 12.200 0.604 1.00 88.50 171 LEU A CA 1
ATOM 1418 C C . LEU A 1 171 ? 2.778 13.004 -0.695 1.00 88.50 171 LEU A C 1
ATOM 1420 O O . LEU A 1 171 ? 1.819 13.018 -1.504 1.00 88.50 171 LEU A O 1
#

Secondary structure (DSSP, 8-state):
--TTTT--HHHHHHHHHHHHHHHSTT--GGG--SSPPTT-EEEEEEEEE-STTSTT---S---S-----TT----GGGSSSS-TT--PPPHHHHHHTT--EEEEEEEEEEETTEEEEEEEEESSSPPPHHHHHHHHH-TT-TTPEEEEEEHHHHHT-SS--S-SGGGEEE-

pLDDT: mean 75.05, std 19.88, range [32.88, 97.06]

Nearest PDB structures (foldseek):
  9f37-assembly1_A  TM=4.109E-01  e=1.935E-01  Influenza A virus
  8t81-assembly1_A  TM=3.237E-01  e=6.817E-01  Influenza A virus (A/California/04/2009(H1N1))
  4awg-assembly3_C  TM=3.189E-01  e=7.285E-01  Influenza A virus (A/California/04/2009(H1N1))
  7r0e-assembly1_A  TM=3.514E-01  e=1.843E+00  Influenza A virus (A/Zhejiang/DTID-ZJU01/2013(H7N9))
  7zrz-assembly1_CP1  TM=4.558E-01  e=4.083E+00  Homo sapiens